Protein AF-A0A0M4CPX9-F1 (afdb_monomer)

pLDDT: mean 92.75, std 8.09, range [48.16, 98.06]

Foldseek 3Di:
DPADPLVVQLVVLVVVLVVQLVVLVVQLPVVDDPPRDPDPVNVVSVCSNVVSLVSNVVSLVSSLVPDPDPVLSVLSVQLLVQLCCQLCVVVVVVVVCVVPHPDDDDDPVVSSVSSVVSSVVSLVVCCVPPVGSSGD

Nearest PDB structures (foldseek):
  6uuj-assembly2_E  TM=2.580E-01  e=1.277E+00  Mycobacterium tuberculosis H37Rv
  3jbi-assembly1_V  TM=3.798E-01  e=7.891E+00  Gallus gallus

Secondary structure (DSSP, 8-state):
-PPPHHHHHHHHHHHHHHHHHHHHHHHHHHHS-TT----HHHHHHHHHHHHHHHHHHHHHHHHHHH---HHHHHHHHHHHHHHHHHHHHHHHHHHHHHHHS-PPPPPGGGHHHHHHHHHHHHHHHHHHHHS--S--

Sequence (136 aa):
MTMNPAQRRYLGRMMVVSVTYVAAIFLAGSLLPKGSPATPLSVAIALLPGLAVFGFIWAIGRYFSELTDEYLRLLEIRKALVATALALGVASSWGILEIYTDVPRLPVFWVFPIWCLGLGVGAAVNKLTFGDGGCA

Structure (mmCIF, N/CA/C/O backbone):
data_AF-A0A0M4CPX9-F1
#
_entry.id   AF-A0A0M4CPX9-F1
#
loop_
_atom_site.group_PDB
_atom_site.id
_atom_site.type_symbol
_atom_site.label_atom_id
_atom_site.label_alt_id
_atom_site.label_comp_id
_atom_site.label_asym_id
_atom_site.label_entity_id
_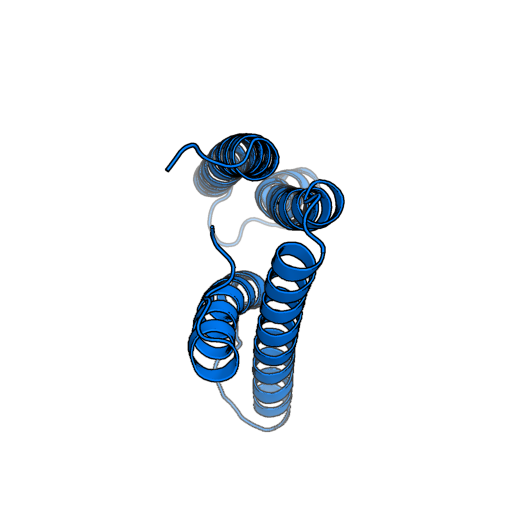atom_site.label_seq_id
_atom_site.pdbx_PDB_ins_code
_atom_site.Cartn_x
_atom_site.Cartn_y
_atom_site.Cartn_z
_atom_site.occupancy
_atom_site.B_iso_or_equiv
_atom_site.auth_seq_id
_atom_site.auth_comp_id
_atom_site.auth_asym_id
_atom_site.auth_atom_id
_atom_site.pdbx_PDB_model_num
ATOM 1 N N . MET A 1 1 ? -26.979 -0.945 10.225 1.00 50.53 1 MET A N 1
ATOM 2 C CA . MET A 1 1 ? -25.882 -0.266 10.944 1.00 50.53 1 MET A CA 1
ATOM 3 C C . MET A 1 1 ? -25.490 0.942 10.113 1.00 50.53 1 MET A C 1
ATOM 5 O O . MET A 1 1 ? -25.185 0.779 8.938 1.00 50.53 1 MET A O 1
ATOM 9 N N . THR A 1 2 ? -25.638 2.154 10.640 1.00 61.84 2 THR A N 1
ATOM 10 C CA . THR A 1 2 ? -25.245 3.376 9.924 1.00 61.84 2 THR A CA 1
ATOM 11 C C . THR A 1 2 ? -23.724 3.444 9.867 1.00 61.84 2 THR A C 1
ATOM 13 O O . THR A 1 2 ? -23.089 3.469 10.916 1.00 61.84 2 THR A O 1
ATOM 16 N N . MET A 1 3 ? -23.145 3.467 8.663 1.00 68.25 3 MET A N 1
ATOM 17 C CA . MET A 1 3 ? -21.691 3.535 8.484 1.00 68.25 3 MET A CA 1
ATOM 18 C C . MET A 1 3 ? -21.094 4.736 9.218 1.00 68.25 3 MET A C 1
ATOM 20 O O . MET A 1 3 ? -21.598 5.861 9.094 1.00 68.25 3 MET A O 1
ATOM 24 N N . ASN A 1 4 ? -19.979 4.509 9.913 1.00 80.62 4 ASN A N 1
ATOM 25 C CA . ASN A 1 4 ? -19.226 5.567 10.573 1.00 80.62 4 ASN A CA 1
ATOM 26 C C . ASN A 1 4 ? -18.861 6.668 9.543 1.00 80.62 4 ASN A C 1
ATOM 28 O O . ASN A 1 4 ? -18.348 6.356 8.460 1.00 80.62 4 ASN A O 1
ATOM 32 N N . PRO A 1 5 ? -19.093 7.965 9.832 1.00 88.50 5 PRO A N 1
ATOM 33 C CA . PRO A 1 5 ? -18.707 9.057 8.938 1.00 88.50 5 PRO A CA 1
ATOM 34 C C . PRO A 1 5 ? -17.236 9.021 8.488 1.00 88.50 5 PRO A C 1
ATOM 36 O O . PRO A 1 5 ? -16.945 9.399 7.351 1.00 88.50 5 PRO A O 1
ATOM 39 N N . ALA A 1 6 ? -16.319 8.553 9.344 1.00 90.56 6 ALA A N 1
ATOM 40 C CA . ALA A 1 6 ? -14.907 8.372 9.001 1.00 90.56 6 ALA A CA 1
ATOM 41 C C . ALA A 1 6 ? -14.712 7.275 7.943 1.00 90.56 6 ALA A C 1
ATOM 43 O O . ALA A 1 6 ? -14.017 7.483 6.949 1.00 90.56 6 ALA A O 1
ATOM 44 N N . GLN A 1 7 ? -15.400 6.144 8.098 1.00 90.19 7 GLN A N 1
ATOM 45 C CA . GLN A 1 7 ? -15.369 5.032 7.150 1.00 90.19 7 GLN A CA 1
ATOM 46 C C . GLN A 1 7 ? -15.961 5.431 5.793 1.00 90.19 7 GLN A C 1
ATOM 48 O O . GLN A 1 7 ? -15.407 5.089 4.752 1.00 90.19 7 GLN A O 1
ATOM 53 N N . ARG A 1 8 ? -17.040 6.227 5.777 1.00 91.25 8 ARG A N 1
ATOM 54 C CA . ARG A 1 8 ? -17.611 6.756 4.527 1.00 91.25 8 ARG A CA 1
ATOM 55 C C . ARG A 1 8 ? -16.614 7.644 3.774 1.00 91.25 8 ARG A C 1
ATOM 57 O O . ARG A 1 8 ? -16.467 7.504 2.562 1.00 91.25 8 ARG A O 1
ATOM 64 N N . ARG A 1 9 ? -15.902 8.530 4.482 1.00 94.00 9 ARG A N 1
ATOM 65 C CA . ARG A 1 9 ? -14.836 9.366 3.894 1.00 94.00 9 ARG A CA 1
ATOM 66 C C . ARG A 1 9 ? -13.667 8.526 3.385 1.00 94.00 9 ARG A C 1
ATOM 68 O O . ARG A 1 9 ? -13.169 8.783 2.291 1.00 94.00 9 ARG A O 1
ATOM 75 N N . TYR A 1 10 ? -13.259 7.520 4.153 1.00 94.62 10 TYR A N 1
ATOM 76 C CA . TYR A 1 10 ? -12.224 6.570 3.760 1.00 94.62 10 TYR A CA 1
ATOM 77 C C . TYR A 1 10 ? -12.589 5.827 2.473 1.00 94.62 10 TYR A C 1
ATOM 79 O O . TYR A 1 10 ? -11.812 5.853 1.525 1.00 94.62 10 TYR A O 1
ATOM 87 N N . LEU A 1 11 ? -13.793 5.255 2.391 1.00 94.00 11 LEU A N 1
ATOM 88 C CA . LEU A 1 11 ? -14.264 4.554 1.195 1.00 94.00 11 LEU A CA 1
ATOM 89 C C . LEU A 1 11 ? -14.365 5.483 -0.016 1.00 94.00 11 LEU A C 1
ATOM 91 O O . LEU A 1 11 ? -13.975 5.091 -1.110 1.00 94.00 11 LEU A O 1
ATOM 95 N N . GLY A 1 12 ? -14.808 6.730 0.178 1.00 95.75 12 GLY A N 1
ATOM 96 C CA . GLY A 1 12 ? -14.785 7.754 -0.870 1.00 95.75 12 GLY A CA 1
ATOM 97 C C . GLY A 1 12 ? -13.380 7.991 -1.429 1.00 95.75 12 GLY A C 1
ATOM 98 O O . GLY A 1 12 ? -13.176 7.925 -2.640 1.00 95.75 12 GLY A O 1
ATOM 99 N N . ARG A 1 13 ? -12.385 8.195 -0.555 1.00 96.62 13 ARG A N 1
ATOM 100 C CA . ARG A 1 13 ? -10.976 8.350 -0.965 1.00 96.62 13 ARG A CA 1
ATOM 101 C C . ARG A 1 13 ? -10.446 7.092 -1.641 1.00 96.62 13 ARG A C 1
ATOM 103 O O . ARG A 1 13 ? -9.811 7.191 -2.683 1.00 96.62 13 ARG A O 1
ATOM 110 N N . MET A 1 14 ? -10.741 5.923 -1.079 1.00 95.94 14 MET A N 1
ATOM 111 C CA . MET A 1 14 ? -10.316 4.632 -1.612 1.00 95.94 14 MET A CA 1
ATOM 112 C C . MET A 1 14 ? -10.862 4.404 -3.025 1.00 95.94 14 MET A C 1
ATOM 114 O O . MET A 1 14 ? -10.115 3.982 -3.902 1.00 95.94 14 MET A O 1
ATOM 118 N N . MET A 1 15 ? -12.130 4.747 -3.277 1.00 96.69 15 MET A N 1
ATOM 119 C CA . MET A 1 15 ? -12.732 4.683 -4.612 1.00 96.69 15 MET A CA 1
ATOM 120 C C . MET A 1 15 ? -12.034 5.627 -5.595 1.00 96.69 15 MET A C 1
ATOM 122 O O . MET A 1 15 ? -11.639 5.187 -6.672 1.00 96.69 15 MET A O 1
ATOM 126 N N . VAL A 1 16 ? -11.816 6.892 -5.219 1.00 97.31 16 VAL A N 1
ATOM 127 C CA . VAL A 1 16 ? -11.129 7.873 -6.081 1.00 97.31 16 VAL A CA 1
ATOM 128 C C . VAL A 1 16 ? -9.712 7.409 -6.428 1.00 97.31 16 VAL A C 1
ATOM 130 O O . VAL A 1 16 ? -9.326 7.423 -7.599 1.00 97.31 16 VAL A O 1
ATOM 133 N N . VAL A 1 17 ? -8.946 6.947 -5.436 1.00 96.94 17 VAL A N 1
ATOM 134 C CA . VAL A 1 17 ? -7.583 6.448 -5.661 1.00 96.94 17 VAL A CA 1
ATOM 135 C C . VAL A 1 17 ? -7.600 5.169 -6.499 1.00 96.94 17 VAL A C 1
ATOM 137 O O . VAL A 1 17 ? -6.784 5.045 -7.405 1.00 96.94 17 VAL A O 1
ATOM 140 N N . SER A 1 18 ? -8.560 4.263 -6.285 1.00 95.62 18 SER A N 1
ATOM 141 C CA . SER A 1 18 ? -8.700 3.034 -7.083 1.00 95.62 18 SER A CA 1
ATOM 142 C C . SER A 1 18 ? -8.969 3.324 -8.552 1.00 95.62 18 SER A C 1
ATOM 144 O O . SER A 1 18 ? -8.293 2.773 -9.417 1.00 95.62 18 SER A O 1
ATOM 146 N N . VAL A 1 19 ? -9.912 4.222 -8.842 1.00 97.00 19 VAL A N 1
ATOM 147 C CA . VAL A 1 19 ? -10.210 4.641 -10.218 1.00 97.00 19 VAL A CA 1
ATOM 148 C C . VAL A 1 19 ? -8.980 5.289 -10.853 1.00 97.00 19 VAL A C 1
ATOM 150 O O . VAL A 1 19 ? -8.626 4.950 -11.979 1.00 97.00 19 VAL A O 1
ATOM 153 N N . THR A 1 20 ? -8.282 6.155 -10.112 1.00 95.94 20 THR A N 1
ATOM 154 C CA . THR A 1 20 ? -7.051 6.811 -10.583 1.00 95.94 20 THR A CA 1
ATOM 155 C C . THR A 1 20 ? -5.944 5.796 -10.874 1.00 95.94 20 THR A C 1
ATOM 157 O O . THR A 1 20 ? -5.305 5.867 -11.919 1.00 95.94 20 THR A O 1
ATOM 160 N N . TYR A 1 21 ? -5.741 4.822 -9.985 1.00 95.50 21 TYR A N 1
ATOM 161 C CA . TYR A 1 21 ? -4.751 3.757 -10.138 1.00 95.50 21 TYR A CA 1
ATOM 162 C C . TYR A 1 21 ? -5.036 2.891 -11.367 1.00 95.50 21 TYR A C 1
ATOM 164 O O . TYR A 1 21 ? -4.149 2.667 -12.189 1.00 95.50 21 TYR A O 1
ATOM 172 N N . VAL A 1 22 ? -6.283 2.442 -11.523 1.00 96.31 22 VAL A N 1
ATOM 173 C CA . VAL A 1 22 ? -6.707 1.626 -12.666 1.00 96.31 22 VAL A CA 1
ATOM 174 C C . VAL A 1 22 ? -6.536 2.406 -13.969 1.00 96.31 22 VAL A C 1
ATOM 176 O O . VAL A 1 22 ? -5.931 1.891 -14.907 1.00 96.31 22 VAL A O 1
ATOM 179 N N . ALA A 1 23 ? -6.983 3.664 -14.015 1.00 96.25 23 ALA A N 1
ATOM 180 C CA . ALA A 1 23 ? -6.789 4.531 -15.174 1.00 96.25 23 ALA A CA 1
ATOM 181 C C . ALA A 1 23 ? -5.300 4.723 -15.506 1.00 96.25 23 ALA A C 1
ATOM 183 O O . ALA A 1 23 ? -4.918 4.622 -16.670 1.00 96.25 23 ALA A O 1
ATOM 184 N N . ALA A 1 24 ? -4.448 4.927 -14.497 1.00 95.25 24 ALA A N 1
ATOM 185 C CA . ALA A 1 24 ? -3.005 5.058 -14.677 1.00 95.25 24 ALA A CA 1
ATOM 186 C C . ALA A 1 24 ? -2.361 3.772 -15.218 1.00 95.25 24 ALA A C 1
ATOM 188 O O . ALA A 1 24 ? -1.502 3.851 -16.095 1.00 95.25 24 ALA A O 1
ATOM 189 N N . ILE A 1 25 ? -2.785 2.591 -14.751 1.00 94.44 25 ILE A N 1
ATOM 190 C CA . ILE A 1 25 ? -2.310 1.306 -15.290 1.00 94.44 25 ILE A CA 1
ATOM 191 C C . ILE A 1 25 ? -2.740 1.126 -16.742 1.00 94.44 25 ILE A C 1
ATOM 193 O O . ILE A 1 25 ? -1.908 0.754 -17.567 1.00 94.44 25 ILE A O 1
ATOM 197 N N . PHE A 1 26 ? -4.004 1.392 -17.076 1.00 95.25 26 PHE A N 1
ATOM 198 C CA . PHE A 1 26 ? -4.478 1.290 -18.460 1.00 95.25 26 PHE A CA 1
ATOM 199 C C . PHE A 1 26 ? -3.751 2.273 -19.382 1.00 95.25 26 PHE A C 1
ATOM 201 O O . PHE A 1 26 ? -3.361 1.908 -20.492 1.00 95.25 26 PHE A O 1
ATOM 208 N N . LEU A 1 27 ? -3.512 3.499 -18.915 1.00 93.62 27 LEU A N 1
ATOM 209 C CA . LEU A 1 27 ? -2.745 4.501 -19.647 1.00 93.62 27 LEU A CA 1
ATOM 210 C C . LEU A 1 27 ? -1.300 4.037 -19.873 1.00 93.62 27 LEU A C 1
ATOM 212 O O . LEU A 1 27 ? -0.828 4.022 -21.005 1.00 93.62 27 LEU A O 1
ATOM 216 N N . ALA A 1 28 ? -0.610 3.597 -18.820 1.00 93.38 28 ALA A N 1
ATOM 217 C CA . ALA A 1 28 ? 0.760 3.110 -18.934 1.00 93.38 28 ALA A CA 1
ATOM 218 C C . ALA A 1 28 ? 0.848 1.867 -19.833 1.00 93.38 28 ALA A C 1
ATOM 220 O O . ALA A 1 28 ? 1.709 1.805 -20.702 1.00 93.38 28 ALA A O 1
ATOM 221 N N . GLY A 1 29 ? -0.070 0.909 -19.683 1.00 93.19 29 GLY A N 1
ATOM 222 C CA . GLY A 1 29 ? -0.096 -0.321 -20.476 1.00 93.19 29 GLY A CA 1
ATOM 223 C C . GLY A 1 29 ? -0.469 -0.122 -21.948 1.00 93.19 29 GLY A C 1
ATOM 224 O O . GLY A 1 29 ? -0.068 -0.931 -22.779 1.00 93.19 29 GLY A O 1
ATOM 225 N N . SER A 1 30 ? -1.211 0.939 -22.283 1.00 93.44 30 SER A N 1
ATOM 226 C CA . SER A 1 30 ? -1.552 1.280 -23.674 1.00 93.44 30 SER A CA 1
ATOM 227 C C . SER A 1 30 ? -0.477 2.120 -24.364 1.00 93.44 30 SER A C 1
ATOM 229 O O . SER A 1 30 ? -0.257 1.951 -25.562 1.0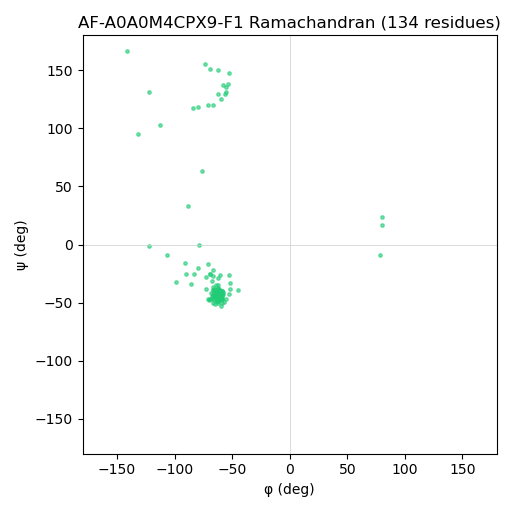0 93.44 30 SER A O 1
ATOM 231 N N . LEU A 1 31 ? 0.210 2.999 -23.626 1.00 93.00 31 LEU A N 1
ATOM 232 C CA . LEU A 1 31 ? 1.236 3.891 -24.175 1.00 93.00 31 LEU A CA 1
ATOM 233 C C . LEU A 1 31 ? 2.648 3.300 -24.164 1.00 93.00 31 LEU A C 1
ATOM 235 O O . LEU A 1 31 ? 3.484 3.726 -24.960 1.00 93.00 31 LEU A O 1
ATOM 239 N N . LEU A 1 32 ? 2.940 2.357 -23.264 1.00 92.94 32 LEU A N 1
ATOM 240 C CA . LEU A 1 32 ? 4.272 1.778 -23.102 1.00 92.94 32 LEU A CA 1
ATOM 241 C C . LEU A 1 32 ? 4.273 0.306 -23.525 1.00 92.94 32 LEU A C 1
ATOM 243 O O . LEU A 1 32 ? 3.868 -0.565 -22.749 1.00 92.94 32 LEU A O 1
ATOM 247 N N . PRO A 1 33 ? 4.791 -0.010 -24.726 1.00 89.88 33 PRO A N 1
ATOM 248 C CA . PRO A 1 33 ? 5.130 -1.377 -25.083 1.00 89.88 33 PRO A CA 1
ATOM 249 C C . PRO A 1 33 ? 6.041 -2.024 -24.033 1.00 89.88 33 PRO A C 1
ATOM 251 O O . PRO A 1 33 ? 6.892 -1.367 -23.417 1.00 89.88 33 PRO A O 1
ATOM 254 N N . LYS A 1 34 ? 5.901 -3.339 -23.847 1.00 85.44 34 LYS A N 1
ATOM 255 C CA . LYS A 1 34 ? 6.797 -4.109 -22.973 1.00 85.44 34 LYS A CA 1
ATOM 256 C C . LYS A 1 34 ? 8.250 -3.919 -23.425 1.00 85.44 34 LYS A C 1
ATOM 258 O O . LYS A 1 34 ? 8.554 -4.100 -24.598 1.00 85.44 34 LYS A O 1
ATOM 263 N N . GLY A 1 35 ? 9.134 -3.567 -22.491 1.00 84.12 35 GLY A N 1
ATOM 264 C CA . GLY A 1 35 ? 10.549 -3.316 -22.789 1.00 84.12 35 GLY A CA 1
ATOM 265 C C . GLY A 1 35 ? 10.848 -1.932 -23.376 1.00 84.12 35 GLY A C 1
ATOM 266 O O . GLY A 1 35 ? 11.924 -1.740 -23.934 1.00 84.12 35 GLY A O 1
ATOM 267 N N . SER A 1 36 ? 9.923 -0.969 -23.261 1.00 87.38 36 SER A N 1
ATOM 268 C CA . SER A 1 36 ? 10.172 0.419 -23.674 1.00 87.38 36 SER A CA 1
ATOM 269 C C . SER A 1 36 ? 11.440 0.989 -23.023 1.00 87.38 36 SER A C 1
ATOM 271 O O . SER A 1 36 ? 11.644 0.786 -21.821 1.00 87.38 36 SER A O 1
ATOM 273 N N . PRO A 1 37 ? 12.275 1.736 -23.769 1.00 90.12 37 PRO A N 1
ATOM 274 C CA . PRO A 1 37 ? 13.475 2.342 -23.208 1.00 90.12 37 PRO A CA 1
ATOM 275 C C . PRO A 1 37 ? 13.119 3.342 -22.101 1.00 90.12 37 PRO A C 1
ATOM 277 O O . PRO A 1 37 ? 12.068 3.989 -22.143 1.00 90.12 37 PRO A O 1
ATOM 280 N N . ALA A 1 38 ? 14.010 3.498 -21.120 1.00 92.81 38 ALA A N 1
ATOM 281 C CA . ALA A 1 38 ? 13.844 4.400 -19.978 1.00 92.81 38 ALA A CA 1
ATOM 282 C C . ALA A 1 38 ? 14.094 5.874 -20.359 1.00 92.81 38 ALA A C 1
ATOM 284 O O . ALA A 1 38 ? 15.028 6.519 -19.891 1.00 92.81 38 ALA A O 1
ATOM 285 N N . THR A 1 39 ? 13.260 6.408 -21.247 1.00 94.38 39 THR A N 1
ATOM 286 C CA . THR A 1 39 ? 13.203 7.842 -21.551 1.00 94.38 39 THR A CA 1
ATOM 287 C C . THR A 1 39 ? 12.526 8.609 -20.409 1.00 94.38 39 THR A C 1
ATOM 289 O O . THR A 1 39 ? 11.686 8.038 -19.710 1.00 94.38 39 THR A O 1
ATOM 292 N N . PRO A 1 40 ? 12.798 9.915 -20.231 1.00 95.12 40 PRO A N 1
ATOM 293 C CA . PRO A 1 40 ? 12.122 10.715 -19.208 1.00 95.12 40 PRO A CA 1
ATOM 294 C C . PRO A 1 40 ? 10.588 10.620 -19.270 1.00 95.12 40 PRO A C 1
ATOM 296 O O . PRO A 1 40 ? 9.931 10.531 -18.236 1.00 95.12 40 PRO A O 1
ATOM 299 N N . LEU A 1 41 ? 10.019 10.567 -20.481 1.00 93.88 41 LEU A N 1
ATOM 300 C CA . LEU A 1 41 ? 8.576 10.438 -20.686 1.00 93.88 41 LEU A CA 1
ATOM 301 C C . LEU A 1 41 ? 8.044 9.063 -20.261 1.00 93.88 41 LEU A C 1
ATOM 303 O O . LEU A 1 41 ? 7.042 8.990 -19.553 1.00 93.88 41 LEU A O 1
ATOM 307 N N . SER A 1 42 ? 8.705 7.973 -20.660 1.00 93.81 42 SER A N 1
ATOM 308 C CA . SER A 1 42 ? 8.263 6.623 -20.289 1.00 93.81 42 SER A CA 1
ATOM 309 C C . SER A 1 42 ? 8.388 6.369 -18.790 1.00 93.81 42 SER A C 1
ATOM 311 O O . SER A 1 42 ? 7.494 5.760 -18.207 1.00 93.81 42 SER A O 1
ATOM 313 N N . VAL A 1 43 ? 9.431 6.903 -18.148 1.00 94.31 43 VAL A N 1
ATOM 314 C CA . VAL A 1 43 ? 9.571 6.883 -16.686 1.00 94.31 43 VAL A CA 1
ATOM 315 C C . VAL A 1 43 ? 8.437 7.667 -16.025 1.00 94.31 43 VAL A C 1
ATOM 317 O O . VAL A 1 43 ? 7.791 7.141 -15.122 1.00 94.31 43 VAL A O 1
ATOM 320 N N . ALA A 1 44 ? 8.138 8.883 -16.492 1.00 94.81 44 ALA A N 1
ATOM 321 C CA . ALA A 1 44 ? 7.049 9.688 -15.938 1.00 94.81 44 ALA A CA 1
ATOM 322 C C . ALA A 1 44 ? 5.690 8.970 -16.029 1.00 94.81 44 ALA A C 1
ATOM 324 O O . ALA A 1 44 ? 4.958 8.916 -15.042 1.00 94.81 44 ALA A O 1
ATOM 325 N N . ILE A 1 45 ? 5.379 8.360 -17.179 1.00 94.38 45 ILE A N 1
ATOM 326 C CA . ILE A 1 45 ? 4.143 7.588 -17.378 1.00 94.38 45 ILE A CA 1
ATOM 327 C C . ILE A 1 45 ? 4.123 6.342 -16.477 1.00 94.38 45 ILE A C 1
ATOM 329 O O . ILE A 1 45 ? 3.115 6.074 -15.823 1.00 94.38 45 ILE A O 1
ATOM 333 N N . ALA A 1 46 ? 5.233 5.602 -16.394 1.00 93.12 46 ALA A N 1
ATOM 334 C CA . ALA A 1 46 ? 5.340 4.391 -15.577 1.00 93.12 46 ALA A CA 1
ATOM 335 C C . ALA A 1 46 ? 5.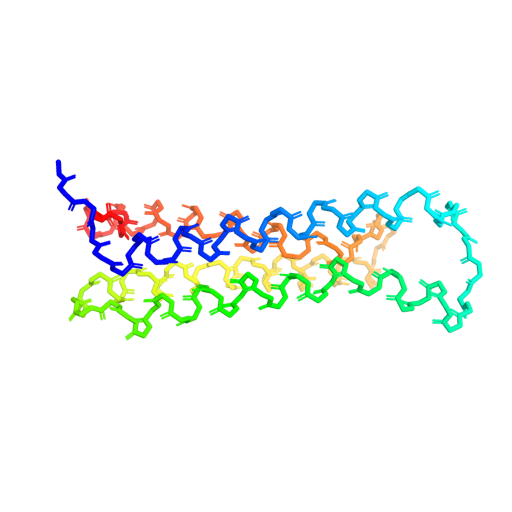265 4.662 -14.063 1.00 93.12 46 ALA A C 1
ATOM 337 O O . ALA A 1 46 ? 4.920 3.762 -13.298 1.00 93.12 46 ALA A O 1
ATOM 338 N N . LEU A 1 47 ? 5.559 5.889 -13.619 1.00 94.56 47 LEU A N 1
ATOM 339 C CA . LEU A 1 47 ? 5.435 6.296 -12.219 1.00 94.56 47 LEU A CA 1
ATOM 340 C C . LEU A 1 47 ? 3.997 6.634 -11.806 1.00 94.56 47 LEU A C 1
ATOM 342 O O . LEU A 1 47 ? 3.702 6.578 -10.614 1.00 94.56 47 LEU A O 1
ATOM 346 N N . LEU A 1 48 ? 3.089 6.943 -12.741 1.00 94.12 48 LEU A N 1
ATOM 347 C CA . LEU A 1 48 ? 1.706 7.324 -12.413 1.00 94.12 48 LEU A CA 1
ATOM 348 C C . LEU A 1 48 ? 0.964 6.278 -11.554 1.00 94.12 48 LEU A C 1
ATOM 350 O O . LEU A 1 48 ? 0.386 6.665 -10.535 1.00 94.12 48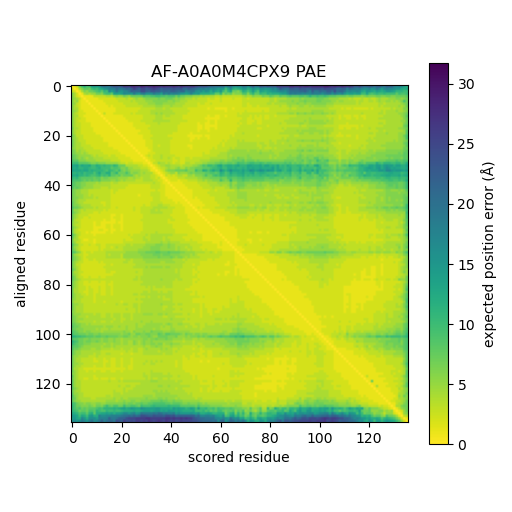 LEU A O 1
ATOM 354 N N . PRO A 1 49 ? 1.003 4.965 -11.870 1.00 92.69 49 PRO A N 1
ATOM 355 C CA . PRO A 1 49 ? 0.409 3.947 -11.005 1.00 92.69 49 PRO A CA 1
ATOM 356 C C . PRO A 1 49 ? 1.086 3.897 -9.633 1.00 92.69 49 PRO A C 1
ATOM 358 O O . PRO A 1 49 ? 0.415 3.747 -8.615 1.00 92.69 49 PRO A O 1
ATOM 361 N N . GLY A 1 50 ? 2.413 4.069 -9.599 1.00 91.75 50 GLY A N 1
ATOM 362 C CA . GLY A 1 50 ? 3.192 4.120 -8.363 1.00 91.75 50 GLY A CA 1
ATOM 363 C C . GLY A 1 50 ? 2.768 5.276 -7.456 1.00 91.75 50 GLY A C 1
ATOM 364 O O . GLY A 1 50 ? 2.599 5.081 -6.256 1.00 91.75 50 GLY A O 1
ATOM 365 N N . LEU A 1 51 ? 2.496 6.458 -8.017 1.00 94.31 51 LEU A N 1
ATOM 366 C CA . LEU A 1 51 ? 1.980 7.608 -7.267 1.00 94.31 51 LEU A CA 1
ATOM 367 C C . LEU A 1 51 ? 0.609 7.331 -6.641 1.00 94.31 51 LEU A C 1
ATOM 369 O O . LEU A 1 51 ? 0.358 7.720 -5.500 1.00 94.31 51 LEU A O 1
ATOM 373 N N . ALA A 1 52 ? -0.265 6.603 -7.336 1.00 94.44 52 ALA A N 1
ATOM 374 C CA . ALA A 1 52 ? -1.554 6.216 -6.774 1.00 94.44 52 ALA A CA 1
ATOM 375 C C . ALA A 1 52 ? -1.417 5.230 -5.592 1.00 94.44 52 ALA A C 1
ATOM 377 O O . ALA A 1 52 ? -2.231 5.287 -4.669 1.00 94.44 52 ALA A O 1
ATOM 378 N N . VAL A 1 53 ? -0.349 4.420 -5.530 1.00 94.56 53 VAL A N 1
ATOM 379 C CA . VAL A 1 53 ? -0.039 3.596 -4.342 1.00 94.56 53 VAL A CA 1
ATOM 380 C C . VAL A 1 53 ? 0.189 4.459 -3.098 1.00 94.56 53 VAL A C 1
ATOM 382 O O . VAL A 1 53 ? -0.354 4.158 -2.033 1.00 94.56 53 VAL A O 1
ATOM 385 N N . PHE A 1 54 ? 0.897 5.586 -3.221 1.00 95.62 54 PHE A N 1
ATOM 386 C CA . PHE A 1 54 ? 1.028 6.539 -2.110 1.00 95.62 54 PHE A CA 1
ATOM 387 C C . PHE A 1 54 ? -0.325 7.128 -1.697 1.00 95.62 54 PHE A C 1
ATOM 389 O O . PHE A 1 54 ? -0.573 7.318 -0.506 1.00 95.62 54 PHE A O 1
ATOM 396 N N . GLY A 1 55 ? -1.227 7.351 -2.657 1.00 96.38 55 GLY A N 1
ATOM 397 C CA . GLY A 1 55 ? -2.608 7.754 -2.389 1.00 96.38 55 GLY A CA 1
ATOM 398 C C . GLY A 1 55 ? -3.370 6.743 -1.525 1.00 96.38 55 GLY A C 1
ATOM 399 O O . GLY A 1 55 ? -4.087 7.144 -0.607 1.00 96.38 55 GLY A O 1
ATOM 400 N N . PHE A 1 56 ? -3.180 5.440 -1.759 1.00 96.19 56 PHE A N 1
ATOM 401 C CA . PHE A 1 56 ? -3.802 4.389 -0.947 1.00 96.19 56 PHE A CA 1
ATOM 402 C C . PHE A 1 56 ? -3.280 4.405 0.488 1.00 96.19 56 PHE A C 1
ATOM 404 O O . PHE A 1 56 ? -4.071 4.415 1.433 1.00 96.19 56 PHE A O 1
ATOM 411 N N . ILE A 1 57 ? -1.958 4.466 0.654 1.00 95.62 57 ILE A N 1
ATOM 412 C CA . ILE A 1 57 ? -1.313 4.513 1.973 1.00 95.62 57 ILE A CA 1
ATOM 413 C C . ILE A 1 57 ? -1.751 5.771 2.734 1.00 95.62 57 ILE A C 1
ATOM 415 O O . ILE A 1 57 ? -2.117 5.691 3.908 1.00 95.62 57 ILE A O 1
ATOM 419 N N . TRP A 1 58 ? -1.795 6.924 2.060 1.00 97.31 58 TRP A N 1
ATOM 420 C CA . TRP A 1 58 ? -2.298 8.170 2.636 1.00 97.31 58 TRP A CA 1
ATOM 421 C C . TRP A 1 58 ? -3.764 8.057 3.068 1.00 97.31 58 TRP A C 1
ATOM 423 O O . TRP A 1 58 ? -4.106 8.486 4.169 1.00 97.31 58 TRP A O 1
ATOM 433 N N . ALA A 1 59 ? -4.633 7.456 2.248 1.00 96.81 59 ALA A N 1
ATOM 434 C CA . ALA A 1 59 ? -6.046 7.290 2.582 1.00 96.81 59 ALA A CA 1
ATOM 435 C C . ALA A 1 59 ? -6.240 6.419 3.835 1.00 96.81 59 ALA A C 1
ATOM 437 O O . ALA A 1 59 ? -7.073 6.755 4.682 1.00 96.81 59 ALA A O 1
ATOM 438 N N . ILE A 1 60 ? -5.443 5.354 3.978 1.00 95.38 60 ILE A N 1
ATOM 439 C CA . ILE A 1 60 ? -5.424 4.479 5.160 1.00 95.38 60 ILE A CA 1
ATOM 440 C C . ILE A 1 60 ? -4.905 5.237 6.390 1.00 95.38 60 ILE A C 1
ATOM 442 O O . ILE A 1 60 ? -5.574 5.274 7.421 1.00 95.38 60 ILE A O 1
ATOM 446 N N . GLY A 1 61 ? -3.762 5.922 6.287 1.00 95.19 61 GLY A N 1
ATOM 447 C CA . GLY A 1 61 ? -3.221 6.711 7.400 1.00 95.19 61 GLY A CA 1
ATOM 448 C C . GLY A 1 61 ? -4.176 7.822 7.846 1.00 95.19 61 GLY A C 1
ATOM 449 O O . GLY A 1 61 ? -4.384 8.050 9.041 1.00 95.19 61 GLY A O 1
ATOM 450 N N . ARG A 1 62 ? -4.844 8.476 6.888 1.00 96.12 62 ARG A N 1
ATOM 451 C CA . ARG A 1 62 ? -5.857 9.488 7.181 1.00 96.12 62 ARG A CA 1
ATOM 452 C C . ARG A 1 62 ? -7.073 8.885 7.878 1.00 96.12 62 ARG A C 1
ATOM 454 O O . ARG A 1 62 ? -7.598 9.514 8.796 1.00 96.12 62 ARG A O 1
ATOM 461 N N . TYR A 1 63 ? -7.492 7.679 7.498 1.00 94.88 63 TYR A N 1
ATOM 462 C CA . TYR A 1 63 ? -8.575 6.965 8.173 1.00 94.88 63 TYR A CA 1
ATOM 463 C C . TYR A 1 63 ? -8.270 6.730 9.658 1.00 94.88 63 TYR A C 1
ATOM 465 O O . TYR A 1 63 ? -9.114 7.050 10.493 1.00 94.88 63 TYR A O 1
ATOM 473 N N . PHE A 1 64 ? -7.046 6.321 10.010 1.00 93.62 64 PHE A N 1
ATOM 474 C CA . PHE A 1 64 ? -6.650 6.141 11.416 1.00 93.62 64 PHE A CA 1
ATOM 475 C C . PHE A 1 64 ? -6.812 7.426 12.237 1.00 93.62 64 PHE A C 1
ATOM 477 O O . PHE A 1 64 ? -7.333 7.392 13.351 1.00 93.62 64 PHE A O 1
ATOM 484 N N . SER A 1 65 ? -6.419 8.570 11.669 1.00 93.19 65 SER A N 1
ATOM 485 C CA . SER A 1 65 ? -6.553 9.874 12.334 1.00 93.19 65 SER A CA 1
ATOM 486 C C . SER A 1 65 ? -8.003 10.352 12.475 1.00 93.19 65 SER A C 1
ATOM 488 O O . SER A 1 65 ? -8.308 11.145 13.360 1.00 93.19 65 SER A O 1
ATOM 490 N N . GLU A 1 66 ? -8.899 9.888 11.602 1.00 93.81 66 GLU A N 1
ATOM 491 C CA . GLU A 1 66 ? -10.303 10.311 11.568 1.00 93.81 66 GLU A CA 1
ATOM 492 C C . GLU A 1 66 ? -11.224 9.434 12.418 1.00 93.81 66 GLU A C 1
ATOM 494 O O . GLU A 1 66 ? -12.349 9.847 12.705 1.00 93.81 66 GLU A O 1
ATOM 499 N N . LEU A 1 67 ? -10.764 8.248 12.819 1.00 93.19 67 LEU A N 1
ATOM 500 C CA . LEU A 1 67 ? -11.461 7.403 13.781 1.00 93.19 67 LEU A CA 1
ATOM 501 C C . LEU A 1 67 ? -11.475 8.083 15.146 1.00 93.19 67 LEU A C 1
ATOM 503 O O . LEU A 1 67 ? -10.422 8.369 15.707 1.00 93.19 67 LEU A O 1
ATOM 507 N N . THR A 1 68 ? -12.667 8.345 15.674 1.00 91.75 68 THR A N 1
ATOM 508 C CA . THR A 1 68 ? -12.862 8.937 17.006 1.00 91.75 68 THR A CA 1
ATOM 509 C C . THR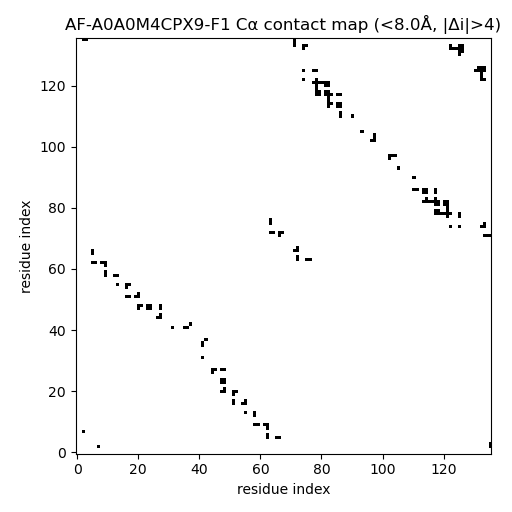 A 1 68 ? -12.803 7.899 18.120 1.00 91.75 68 THR A C 1
ATOM 511 O O . THR A 1 68 ? -12.485 8.237 19.251 1.00 91.75 68 THR A O 1
ATOM 514 N N . ASP A 1 69 ? -13.115 6.646 17.796 1.00 92.25 69 ASP A N 1
ATOM 515 C CA . ASP A 1 69 ? -13.058 5.518 18.716 1.00 92.25 69 ASP A CA 1
ATOM 516 C C . ASP A 1 69 ? -11.622 4.969 18.777 1.00 92.25 69 ASP A C 1
ATOM 518 O O . ASP A 1 69 ? -11.072 4.516 17.765 1.00 92.25 69 ASP A O 1
ATOM 522 N N . GLU A 1 70 ? -11.005 5.039 19.958 1.00 93.75 70 GLU A N 1
ATOM 523 C CA . GLU A 1 70 ? -9.626 4.593 20.178 1.00 93.75 70 GLU A CA 1
ATOM 524 C C . GLU A 1 70 ? -9.463 3.077 20.056 1.00 93.75 70 GLU A C 1
ATOM 526 O O . GLU A 1 70 ? -8.419 2.617 19.590 1.00 93.75 70 GLU A O 1
ATOM 531 N N . TYR A 1 71 ? -10.491 2.300 20.406 1.00 92.88 71 TYR A N 1
ATOM 532 C CA . TYR A 1 71 ? -10.470 0.849 20.264 1.00 92.88 71 TYR A CA 1
ATOM 533 C C . TYR A 1 71 ? -10.486 0.453 18.785 1.00 92.88 71 TYR A C 1
ATOM 535 O O . TYR A 1 71 ? -9.633 -0.319 18.341 1.00 92.88 71 TYR A O 1
ATOM 543 N N . LEU A 1 72 ? -11.368 1.051 17.977 1.00 92.12 72 LEU A N 1
ATOM 544 C CA . LEU A 1 72 ? -11.369 0.813 16.527 1.00 92.12 72 LEU A CA 1
ATOM 545 C C . LEU A 1 72 ? -10.063 1.278 15.870 1.00 92.12 72 LEU A C 1
ATOM 547 O O . LEU A 1 72 ? -9.514 0.575 15.019 1.00 92.12 72 LEU A O 1
ATOM 551 N N . ARG A 1 73 ? -9.527 2.433 16.289 1.00 94.50 73 ARG A N 1
ATOM 552 C CA . ARG A 1 73 ? -8.224 2.922 15.815 1.00 94.50 73 ARG A CA 1
ATOM 553 C C . ARG A 1 73 ? -7.104 1.934 16.148 1.00 94.50 73 ARG A C 1
ATOM 555 O O . ARG A 1 73 ? -6.275 1.654 15.282 1.00 94.50 73 ARG A O 1
ATOM 562 N N . LEU A 1 74 ? -7.084 1.389 17.364 1.00 95.00 74 LEU A N 1
ATOM 563 C CA . LEU A 1 74 ? -6.118 0.371 17.781 1.00 95.00 74 LEU A CA 1
ATOM 564 C C . LEU A 1 74 ? -6.205 -0.877 16.894 1.00 95.00 74 LEU A C 1
ATOM 566 O O . LEU A 1 74 ? -5.172 -1.362 16.427 1.00 95.00 74 LEU A O 1
ATOM 570 N N . LEU A 1 75 ? -7.416 -1.382 16.635 1.00 94.88 75 LEU A N 1
ATOM 571 C CA . LEU A 1 75 ? -7.610 -2.551 15.777 1.00 94.88 75 LEU A CA 1
ATOM 572 C C . LEU A 1 75 ? -7.077 -2.297 14.362 1.00 94.88 75 LEU A C 1
ATOM 574 O O . LEU A 1 75 ? -6.344 -3.131 13.834 1.00 94.88 75 LEU A O 1
ATOM 578 N N . GLU A 1 76 ? -7.385 -1.148 13.766 1.00 95.06 76 GLU A N 1
ATOM 579 C CA . GLU A 1 76 ? -6.914 -0.769 12.428 1.00 95.06 76 GLU A CA 1
ATOM 580 C C . GLU A 1 76 ? -5.386 -0.623 12.343 1.00 95.06 76 GLU A C 1
ATOM 582 O O . GLU A 1 76 ? -4.754 -1.170 11.434 1.00 95.06 76 GLU A O 1
ATOM 587 N N . ILE A 1 77 ? -4.760 0.015 13.337 1.00 96.12 77 ILE A N 1
ATOM 588 C CA . ILE A 1 77 ? -3.293 0.097 13.427 1.00 96.12 77 ILE A CA 1
ATOM 589 C C . ILE A 1 77 ? -2.686 -1.305 13.546 1.00 96.12 77 ILE A C 1
ATOM 591 O O . ILE A 1 77 ? -1.707 -1.621 12.868 1.00 96.12 77 ILE A O 1
ATOM 595 N N . ARG A 1 78 ? -3.283 -2.184 14.358 1.00 95.94 78 ARG A N 1
ATOM 596 C CA . ARG A 1 78 ? -2.814 -3.566 14.514 1.00 95.94 78 ARG A CA 1
ATOM 597 C C . ARG A 1 78 ? -2.893 -4.352 13.204 1.00 95.94 78 ARG A C 1
ATOM 599 O O . ARG A 1 78 ? -1.955 -5.091 12.908 1.00 95.94 78 ARG A O 1
ATOM 606 N N . LYS A 1 79 ? -3.933 -4.154 12.381 1.00 95.12 79 LYS A N 1
ATOM 607 C CA . LYS A 1 79 ? -3.995 -4.750 11.031 1.00 95.12 79 LYS A CA 1
ATOM 608 C C . LYS A 1 79 ? -2.814 -4.308 10.178 1.00 95.12 79 LYS A C 1
ATOM 610 O O . LYS A 1 79 ? -2.169 -5.147 9.556 1.00 95.12 79 LYS A O 1
ATOM 615 N N . ALA A 1 80 ? -2.512 -3.009 10.173 1.00 96.62 80 ALA A N 1
ATOM 616 C CA . ALA A 1 80 ? -1.393 -2.455 9.416 1.00 96.62 80 ALA A CA 1
ATOM 617 C C . ALA A 1 80 ? -0.034 -2.972 9.914 1.00 96.62 80 ALA A C 1
ATOM 619 O O . ALA A 1 80 ? 0.858 -3.220 9.103 1.00 96.62 80 ALA A O 1
ATOM 620 N N . LEU A 1 81 ? 0.126 -3.198 11.221 1.00 97.56 81 LEU A N 1
ATOM 621 C CA . LEU A 1 81 ? 1.331 -3.820 11.777 1.00 97.56 81 LEU A CA 1
ATOM 622 C C . LEU A 1 81 ? 1.484 -5.276 11.320 1.00 97.56 81 LEU A C 1
ATOM 624 O O . LEU A 1 81 ? 2.564 -5.650 10.866 1.00 97.56 81 LEU A O 1
ATOM 628 N N . VAL A 1 82 ? 0.411 -6.075 11.362 1.00 97.50 82 VAL A N 1
ATOM 629 C CA . VAL A 1 82 ? 0.421 -7.457 10.842 1.00 97.50 82 VAL A CA 1
ATOM 630 C C . VAL A 1 82 ? 0.735 -7.471 9.344 1.00 97.50 82 VAL A C 1
ATOM 632 O O . VAL A 1 82 ? 1.579 -8.246 8.898 1.00 97.50 82 VAL A O 1
ATOM 635 N N . ALA A 1 83 ? 0.123 -6.568 8.578 1.00 97.75 83 ALA A N 1
ATOM 636 C CA . ALA A 1 83 ? 0.390 -6.407 7.155 1.00 97.75 83 ALA A CA 1
ATOM 637 C C . ALA A 1 83 ? 1.853 -6.078 6.857 1.00 97.75 83 ALA A C 1
ATOM 639 O O . ALA A 1 83 ? 2.461 -6.652 5.954 1.00 97.75 83 ALA A O 1
ATOM 640 N N . THR A 1 84 ? 2.430 -5.180 7.652 1.00 98.00 84 THR A N 1
ATOM 641 C CA . THR A 1 84 ? 3.827 -4.761 7.529 1.00 98.00 84 THR A CA 1
ATOM 642 C C . THR A 1 84 ? 4.775 -5.900 7.879 1.00 98.00 84 THR A C 1
ATOM 644 O O . THR A 1 84 ? 5.713 -6.147 7.128 1.00 98.00 84 THR A O 1
ATOM 647 N N . ALA A 1 85 ? 4.507 -6.643 8.956 1.00 98.06 85 ALA A N 1
ATOM 648 C CA . ALA A 1 85 ? 5.291 -7.820 9.319 1.00 98.06 85 ALA A CA 1
ATOM 649 C C . ALA A 1 85 ? 5.271 -8.881 8.207 1.00 98.06 85 ALA A C 1
ATOM 651 O O . ALA A 1 85 ? 6.319 -9.423 7.861 1.00 98.06 85 ALA A O 1
ATOM 652 N N . LEU A 1 86 ? 4.104 -9.127 7.602 1.00 97.88 86 LEU A N 1
ATOM 653 C CA . LEU A 1 86 ? 3.961 -10.068 6.491 1.00 97.88 86 LEU A CA 1
ATOM 654 C C . LEU A 1 86 ? 4.742 -9.592 5.259 1.00 97.88 86 LEU A C 1
ATOM 656 O O . LEU A 1 86 ? 5.552 -10.346 4.725 1.00 97.88 86 LEU A O 1
ATOM 660 N N . ALA A 1 87 ? 4.552 -8.343 4.831 1.00 97.62 87 ALA A N 1
ATOM 661 C CA . ALA A 1 87 ? 5.228 -7.803 3.653 1.00 97.62 87 ALA A CA 1
ATOM 662 C C . ALA A 1 87 ? 6.754 -7.759 3.820 1.00 97.62 87 ALA A C 1
ATOM 664 O O . ALA A 1 87 ? 7.474 -8.203 2.928 1.00 97.62 87 ALA A O 1
ATOM 665 N N . LEU A 1 88 ? 7.249 -7.275 4.966 1.00 98.06 88 LEU A N 1
ATOM 666 C CA . LEU A 1 88 ? 8.683 -7.227 5.257 1.00 98.06 88 LEU A CA 1
ATOM 667 C C . LEU A 1 88 ? 9.277 -8.626 5.397 1.00 98.06 88 LEU A C 1
ATOM 669 O O . LEU A 1 88 ? 10.353 -8.871 4.857 1.00 98.06 88 LEU A O 1
ATOM 673 N N . GLY A 1 89 ? 8.585 -9.541 6.079 1.00 98.06 89 GLY A N 1
ATOM 674 C CA . GLY A 1 89 ? 9.020 -10.927 6.227 1.00 98.06 89 GLY A CA 1
ATOM 675 C C . GLY A 1 89 ? 9.150 -11.617 4.873 1.00 98.06 89 GLY A C 1
ATOM 676 O O . GLY A 1 89 ? 10.221 -12.113 4.541 1.00 98.06 89 GLY A O 1
ATOM 677 N N . VAL A 1 90 ? 8.100 -11.567 4.046 1.00 97.50 90 VAL A N 1
ATOM 678 C CA . VAL A 1 90 ? 8.108 -12.187 2.712 1.00 97.50 90 VAL A CA 1
ATOM 679 C C . VAL A 1 90 ? 9.163 -11.553 1.806 1.00 97.50 90 VAL A C 1
ATOM 681 O O . VAL A 1 90 ? 9.953 -12.281 1.211 1.00 97.50 90 VAL A O 1
ATOM 684 N N . ALA A 1 91 ? 9.222 -10.220 1.722 1.00 97.19 91 ALA A N 1
ATOM 685 C CA . ALA A 1 91 ? 10.190 -9.535 0.865 1.00 97.19 91 ALA A CA 1
ATOM 686 C C . ALA A 1 91 ? 11.639 -9.809 1.294 1.00 97.19 91 ALA A C 1
ATOM 688 O O . ALA A 1 91 ? 12.492 -10.049 0.443 1.00 97.19 91 ALA A O 1
ATOM 689 N N . SER A 1 92 ? 11.917 -9.825 2.602 1.00 97.00 92 SER A N 1
ATOM 690 C CA . SER A 1 92 ? 13.266 -10.089 3.118 1.00 97.00 92 SER A CA 1
ATOM 691 C C . SER A 1 92 ? 13.666 -11.547 2.918 1.00 97.00 92 SER A C 1
ATOM 693 O O . SER A 1 92 ? 14.759 -11.816 2.429 1.00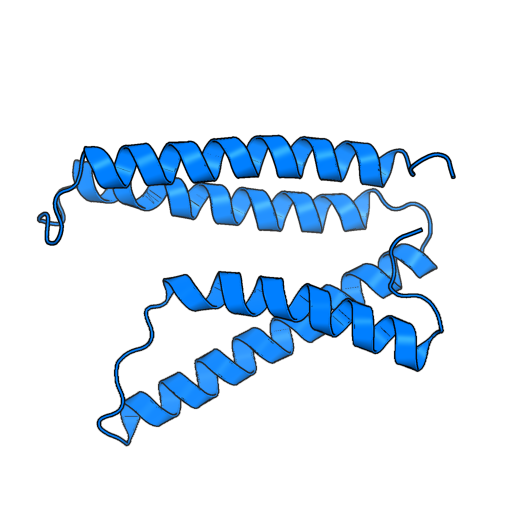 97.00 92 SER A O 1
ATOM 695 N N . SER A 1 93 ? 12.787 -12.498 3.248 1.00 97.56 93 SER A N 1
ATOM 696 C CA . SER A 1 93 ? 13.064 -13.924 3.059 1.00 97.56 93 SER A CA 1
ATOM 697 C C . SER A 1 93 ? 13.253 -14.276 1.584 1.00 97.56 93 SER A C 1
ATOM 699 O O . SER A 1 93 ? 14.194 -14.995 1.258 1.00 97.56 93 SER A O 1
ATOM 701 N N . TRP A 1 94 ? 12.415 -13.741 0.689 1.00 97.62 94 TRP A N 1
ATOM 702 C CA . TRP A 1 94 ? 12.565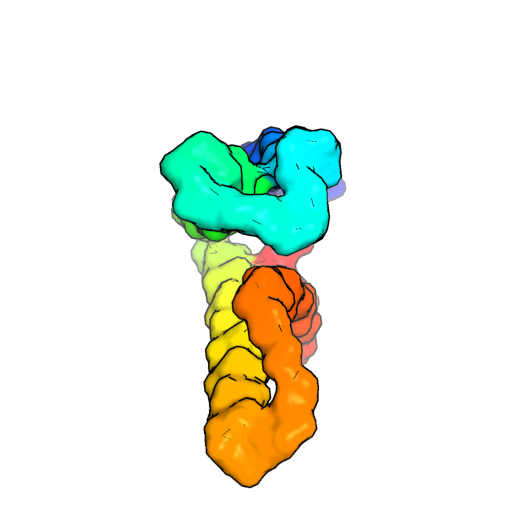 -13.964 -0.751 1.00 97.62 94 TRP A CA 1
ATOM 703 C C . TRP A 1 94 ? 13.814 -13.274 -1.309 1.00 97.62 94 TRP A C 1
ATOM 705 O O . TRP A 1 94 ? 14.557 -13.885 -2.066 1.00 97.62 94 TRP A O 1
ATOM 715 N N . GLY A 1 95 ? 14.108 -12.044 -0.878 1.00 96.25 95 GLY A N 1
ATOM 716 C CA . GLY A 1 95 ? 15.328 -11.338 -1.276 1.00 96.25 95 GLY A CA 1
ATOM 717 C C . GLY A 1 95 ? 16.605 -12.067 -0.845 1.00 96.25 95 GLY A C 1
ATOM 718 O O . GLY A 1 95 ? 17.553 -12.152 -1.617 1.00 96.25 95 GLY A O 1
ATOM 719 N N . ILE A 1 96 ? 16.624 -12.661 0.352 1.00 97.25 96 ILE A N 1
ATOM 720 C CA . ILE A 1 96 ? 17.728 -13.528 0.794 1.00 97.25 96 ILE A CA 1
ATOM 721 C C . ILE A 1 96 ? 17.816 -14.777 -0.092 1.00 97.25 96 ILE A C 1
ATOM 723 O O . ILE A 1 96 ? 18.910 -15.168 -0.493 1.00 97.25 96 ILE A O 1
ATOM 727 N N . LEU A 1 97 ? 16.680 -15.390 -0.432 1.00 97.25 97 LEU A N 1
ATOM 728 C CA . LEU A 1 97 ? 16.641 -16.558 -1.310 1.00 97.25 97 LEU A CA 1
ATOM 729 C C . LEU A 1 97 ? 17.222 -16.240 -2.700 1.00 97.25 97 LEU A C 1
ATOM 731 O O . LEU A 1 97 ? 18.027 -17.020 -3.201 1.00 97.25 97 LEU A O 1
ATOM 735 N N . GLU A 1 98 ? 16.904 -15.077 -3.274 1.00 96.69 98 GLU A N 1
ATOM 736 C CA . GLU A 1 98 ? 17.476 -14.596 -4.544 1.00 96.69 98 GLU A CA 1
ATOM 737 C C . GLU A 1 98 ? 18.996 -14.371 -4.489 1.00 96.69 98 GLU A C 1
ATOM 739 O O . GLU A 1 98 ? 19.670 -14.489 -5.509 1.00 96.69 98 GLU A O 1
ATOM 744 N N . ILE A 1 99 ? 19.555 -14.039 -3.319 1.00 96.50 99 ILE A N 1
ATOM 745 C CA . ILE A 1 99 ? 21.006 -13.849 -3.158 1.00 96.50 99 ILE A CA 1
ATOM 746 C C . ILE A 1 99 ? 21.748 -15.190 -3.208 1.00 96.50 99 ILE A C 1
ATOM 748 O O . ILE A 1 99 ? 22.852 -15.261 -3.746 1.00 96.50 99 ILE A O 1
ATOM 752 N N . TYR A 1 100 ? 21.168 -16.244 -2.629 1.00 97.31 100 TYR A N 1
ATOM 753 C CA . TYR A 1 100 ? 21.859 -17.520 -2.412 1.00 97.31 100 TYR A CA 1
ATOM 754 C C . TYR A 1 100 ? 21.420 -18.653 -3.346 1.00 97.31 100 TYR A C 1
ATOM 756 O O . TYR A 1 100 ? 22.045 -19.714 -3.340 1.00 97.31 100 TYR A O 1
ATOM 764 N N . THR A 1 101 ? 20.353 -18.473 -4.124 1.00 97.12 101 THR A N 1
ATOM 765 C CA . THR A 1 101 ? 19.771 -19.522 -4.975 1.00 97.12 101 THR A CA 1
ATOM 766 C C . THR A 1 101 ? 19.306 -18.967 -6.323 1.00 97.12 101 THR A C 1
ATOM 768 O O . THR A 1 101 ? 19.168 -17.760 -6.486 1.00 97.12 101 THR A O 1
ATOM 771 N N . ASP A 1 102 ? 19.024 -19.851 -7.284 1.00 95.81 102 ASP A N 1
ATOM 772 C CA . ASP A 1 102 ? 18.555 -19.497 -8.636 1.00 95.81 102 ASP A CA 1
ATOM 773 C C . ASP A 1 102 ? 17.018 -19.384 -8.729 1.00 95.81 102 ASP A C 1
ATOM 775 O O . ASP A 1 102 ? 16.390 -19.762 -9.719 1.00 95.81 102 ASP A O 1
ATOM 779 N N . VAL A 1 103 ? 16.363 -18.935 -7.652 1.00 96.62 103 VAL A N 1
ATOM 780 C CA . VAL A 1 103 ? 14.907 -18.746 -7.677 1.00 96.62 103 VAL A CA 1
ATOM 781 C C . VAL A 1 103 ? 14.510 -17.577 -8.584 1.00 96.62 103 VAL A C 1
ATOM 783 O O . VAL A 1 103 ? 15.254 -16.600 -8.708 1.00 96.62 103 VAL A O 1
ATOM 786 N N . PRO A 1 104 ? 13.309 -17.613 -9.193 1.00 94.81 104 PRO A N 1
ATOM 787 C CA . PRO A 1 104 ? 12.820 -16.497 -9.990 1.00 94.81 104 PRO A CA 1
ATOM 788 C C . PRO A 1 104 ? 12.741 -15.198 -9.181 1.00 94.81 104 PRO A C 1
ATOM 790 O O . PRO A 1 104 ? 12.233 -15.179 -8.056 1.00 94.81 104 PRO A O 1
ATOM 793 N N . ARG A 1 105 ? 13.179 -14.094 -9.797 1.00 92.75 105 ARG A N 1
ATOM 794 C CA . ARG A 1 105 ? 13.083 -12.760 -9.195 1.00 92.75 105 ARG A CA 1
ATOM 795 C C . ARG A 1 105 ? 11.633 -12.365 -8.955 1.00 92.75 105 ARG A C 1
ATOM 797 O O . ARG A 1 105 ? 10.827 -12.389 -9.889 1.00 92.75 105 ARG A O 1
ATOM 804 N N . LEU A 1 106 ? 11.321 -11.931 -7.739 1.00 93.19 106 LEU A N 1
ATOM 805 C CA . LEU A 1 106 ? 10.017 -11.384 -7.389 1.00 93.19 106 LEU A CA 1
ATOM 806 C C . LEU A 1 106 ? 9.931 -9.925 -7.862 1.00 93.19 106 LEU A C 1
ATOM 808 O O . LEU A 1 106 ? 10.679 -9.071 -7.382 1.00 93.19 106 LEU A O 1
ATOM 812 N N . PRO A 1 107 ? 8.998 -9.578 -8.768 1.00 93.81 107 PRO A N 1
ATOM 813 C CA . PRO A 1 107 ? 8.785 -8.184 -9.122 1.00 93.81 107 PRO A CA 1
ATOM 814 C C . PRO A 1 107 ? 8.381 -7.381 -7.882 1.00 93.81 107 PRO A C 1
ATOM 816 O O . PRO A 1 107 ? 7.379 -7.698 -7.242 1.00 93.81 107 PRO A O 1
ATOM 819 N N . VAL A 1 108 ? 9.111 -6.298 -7.592 1.00 94.00 108 VAL A N 1
ATOM 820 C CA . VAL A 1 108 ? 8.880 -5.416 -6.425 1.00 94.00 108 VAL A CA 1
ATOM 821 C C . VAL A 1 108 ? 7.431 -4.914 -6.349 1.00 94.00 108 VAL A C 1
ATOM 823 O O . VAL A 1 108 ? 6.905 -4.680 -5.264 1.00 94.00 108 VAL A O 1
ATOM 826 N N . PHE A 1 109 ? 6.752 -4.833 -7.497 1.00 91.50 109 PHE A N 1
ATOM 827 C CA . PHE A 1 109 ? 5.317 -4.582 -7.599 1.00 91.50 109 PHE A CA 1
ATOM 828 C C . PHE A 1 109 ? 4.473 -5.416 -6.619 1.00 91.50 109 PHE A C 1
ATOM 830 O O . PHE A 1 109 ? 3.526 -4.884 -6.051 1.00 91.50 109 PHE A O 1
ATOM 837 N N . TRP A 1 110 ? 4.822 -6.687 -6.384 1.00 94.56 110 TRP A N 1
ATOM 838 C CA . TRP A 1 110 ? 4.057 -7.604 -5.532 1.00 94.56 110 TRP A CA 1
ATOM 839 C C . TRP A 1 110 ? 4.130 -7.298 -4.036 1.00 94.56 110 TRP A C 1
ATOM 841 O O . TRP A 1 110 ? 3.256 -7.746 -3.296 1.00 94.56 110 TRP A O 1
ATOM 851 N N . VAL A 1 111 ? 5.095 -6.495 -3.581 1.00 96.44 111 VAL A N 1
ATOM 852 C CA . VAL A 1 111 ? 5.243 -6.162 -2.156 1.00 96.44 111 VAL A CA 1
ATOM 853 C C . VAL A 1 111 ? 4.000 -5.443 -1.621 1.00 96.44 111 VAL A C 1
ATOM 855 O O . VAL A 1 111 ? 3.516 -5.773 -0.539 1.00 96.44 111 VAL A O 1
ATOM 858 N N . PHE A 1 112 ? 3.427 -4.509 -2.388 1.00 95.00 112 PHE A N 1
ATOM 859 C CA . PHE A 1 112 ? 2.222 -3.788 -1.969 1.00 95.00 112 PHE A CA 1
ATOM 860 C C . PHE A 1 112 ? 0.956 -4.674 -1.954 1.00 95.00 112 PHE A C 1
ATOM 862 O O . PHE A 1 112 ? 0.280 -4.694 -0.928 1.00 95.00 112 PHE A O 1
ATOM 869 N N . PRO A 1 113 ? 0.640 -5.475 -2.993 1.00 95.25 113 PRO A N 1
ATOM 870 C CA . PRO A 1 113 ? -0.413 -6.490 -2.923 1.00 95.25 113 PRO A CA 1
ATOM 871 C C . PRO A 1 113 ? -0.269 -7.458 -1.743 1.00 95.25 113 PRO A C 1
ATOM 873 O O . PRO A 1 113 ? -1.256 -7.737 -1.065 1.00 95.25 113 PRO A O 1
ATOM 876 N N . ILE A 1 114 ? 0.947 -7.936 -1.457 1.00 97.38 114 ILE A N 1
ATOM 877 C CA . ILE A 1 114 ? 1.227 -8.797 -0.298 1.00 97.38 114 ILE A CA 1
ATOM 878 C C . ILE A 1 114 ? 0.898 -8.061 1.009 1.00 97.38 114 ILE A C 1
ATOM 880 O O . ILE A 1 114 ? 0.251 -8.626 1.892 1.00 97.38 114 ILE A O 1
ATOM 884 N N . TRP A 1 115 ? 1.269 -6.785 1.119 1.00 97.75 115 TRP A N 1
ATOM 885 C CA . TRP A 1 115 ? 0.889 -5.948 2.256 1.00 97.75 115 TRP A CA 1
ATOM 886 C C . TRP A 1 115 ? -0.638 -5.797 2.376 1.00 97.75 115 TRP A C 1
ATOM 888 O O . TRP A 1 115 ? -1.193 -5.994 3.455 1.00 97.75 115 TRP A O 1
ATOM 898 N N . CYS A 1 116 ? -1.352 -5.544 1.274 1.00 95.31 116 CYS A N 1
ATOM 899 C CA . CYS A 1 116 ? -2.817 -5.474 1.272 1.00 95.31 116 CYS A CA 1
ATOM 900 C C . CYS A 1 116 ? -3.470 -6.788 1.729 1.00 95.31 116 CYS A C 1
ATOM 902 O O . CYS A 1 116 ? -4.415 -6.753 2.518 1.00 95.31 116 CYS A O 1
ATOM 904 N N . LEU A 1 117 ? -2.957 -7.946 1.296 1.00 96.56 117 LEU A N 1
ATOM 905 C CA . LEU A 1 117 ? -3.402 -9.251 1.804 1.00 96.56 117 LEU A CA 1
ATOM 906 C C . LEU A 1 117 ? -3.173 -9.365 3.314 1.00 96.56 117 LEU A C 1
ATOM 908 O O . LEU A 1 117 ? -4.040 -9.836 4.053 1.00 96.56 117 LEU A O 1
ATOM 912 N N . GLY A 1 118 ? -2.035 -8.861 3.784 1.00 96.75 118 GLY A N 1
ATOM 913 C CA . GLY A 1 118 ? -1.702 -8.793 5.196 1.00 96.75 118 GLY A CA 1
ATOM 914 C C . GLY A 1 118 ? -2.672 -7.957 6.040 1.00 96.75 118 GLY A C 1
ATOM 915 O O . GLY A 1 118 ? -2.856 -8.278 7.212 1.00 96.75 118 GLY A O 1
ATOM 916 N N . LEU A 1 119 ? -3.370 -6.962 5.473 1.00 95.88 119 LEU A N 1
ATOM 917 C CA . LEU A 1 119 ? -4.445 -6.250 6.186 1.00 95.88 119 LEU A CA 1
ATOM 918 C C . LEU A 1 119 ? -5.637 -7.173 6.472 1.00 95.88 119 LEU A C 1
ATOM 920 O O . LEU A 1 119 ? -6.216 -7.119 7.558 1.00 95.88 119 LEU A O 1
ATOM 924 N N . GLY A 1 120 ? -5.979 -8.048 5.520 1.00 94.38 120 GLY A N 1
ATOM 925 C CA . GLY A 1 120 ? -7.011 -9.073 5.692 1.00 94.38 120 GLY A CA 1
ATOM 926 C C . GLY A 1 120 ? -6.617 -10.115 6.739 1.00 94.38 120 GLY A C 1
ATOM 927 O O . GLY A 1 120 ? -7.416 -10.441 7.619 1.00 94.38 120 GLY A O 1
ATOM 928 N N . VAL A 1 121 ? -5.358 -10.567 6.712 1.00 96.25 121 VAL A N 1
ATOM 929 C CA . VAL A 1 121 ? -4.795 -11.436 7.761 1.00 96.25 121 VAL A CA 1
ATOM 930 C C . VAL A 1 121 ? -4.851 -10.738 9.120 1.00 96.25 121 VAL A C 1
ATOM 932 O O . VAL A 1 121 ? -5.304 -11.328 10.095 1.00 96.25 121 VAL A O 1
ATOM 935 N N . GLY A 1 122 ? -4.471 -9.462 9.187 1.00 95.38 122 GLY A N 1
ATOM 936 C CA . GLY A 1 122 ? -4.562 -8.651 10.397 1.00 95.38 122 GLY A CA 1
ATOM 937 C C . GLY A 1 122 ? -5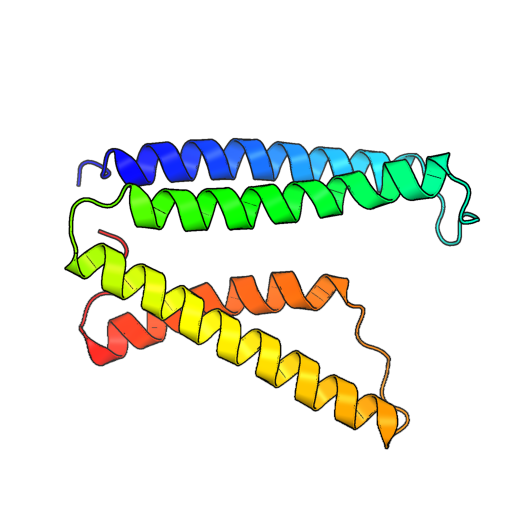.986 -8.553 10.945 1.00 95.38 122 GLY A C 1
ATOM 938 O O . GLY A 1 122 ? -6.191 -8.676 12.151 1.00 95.38 122 GLY A O 1
ATOM 939 N N . ALA A 1 123 ? -6.985 -8.405 10.072 1.00 94.44 123 ALA A N 1
ATOM 940 C CA . ALA A 1 123 ? -8.389 -8.398 10.477 1.00 94.44 123 ALA A CA 1
ATOM 941 C C . ALA A 1 123 ? -8.823 -9.758 11.050 1.00 94.44 123 ALA A C 1
ATOM 943 O O . ALA A 1 123 ? -9.514 -9.803 12.069 1.00 94.44 123 ALA A O 1
ATOM 944 N N . ALA A 1 124 ? -8.376 -10.868 10.454 1.00 94.75 124 ALA A N 1
ATOM 945 C CA . ALA A 1 124 ? -8.624 -12.207 10.987 1.00 94.75 124 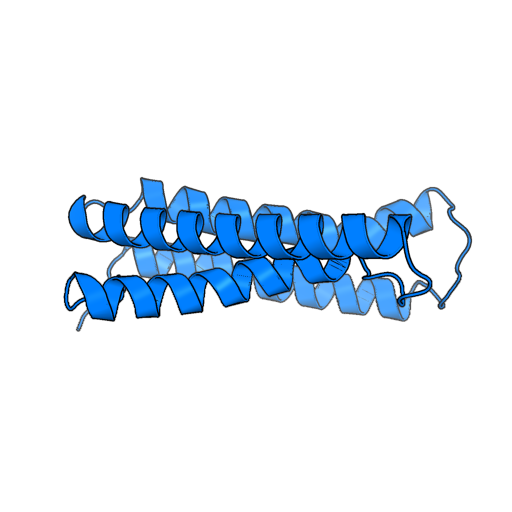ALA A CA 1
ATOM 946 C C . ALA A 1 124 ? -7.944 -12.417 12.351 1.00 94.75 124 ALA A C 1
ATOM 948 O O . ALA A 1 124 ? -8.579 -12.907 13.282 1.00 94.75 124 ALA A O 1
ATOM 949 N N . VAL A 1 125 ? -6.688 -11.983 12.505 1.00 94.50 125 VAL A N 1
ATOM 950 C CA . VAL A 1 125 ? -5.950 -12.038 13.779 1.00 94.50 125 VAL A CA 1
ATOM 951 C C . VAL A 1 125 ? -6.675 -11.246 14.865 1.00 94.50 125 VAL A C 1
ATOM 953 O O . VAL A 1 125 ? -6.835 -11.743 15.980 1.00 94.50 125 VAL A O 1
ATOM 956 N N . ASN A 1 126 ? -7.156 -10.042 14.554 1.00 95.19 126 ASN A N 1
ATOM 957 C CA . ASN A 1 126 ? -7.935 -9.241 15.496 1.00 95.19 126 ASN A CA 1
ATOM 958 C C . ASN A 1 126 ? -9.227 -9.956 15.901 1.00 95.19 126 ASN A C 1
ATOM 960 O O . ASN A 1 126 ? -9.501 -10.086 17.091 1.00 95.19 126 ASN A O 1
ATOM 964 N N . LYS A 1 127 ? -9.959 -10.519 14.933 1.00 92.31 127 LYS A N 1
ATOM 965 C CA . LYS A 1 127 ? -11.188 -11.272 15.203 1.00 92.31 127 LYS A CA 1
ATOM 966 C C . LYS A 1 127 ? -10.947 -12.471 16.123 1.00 92.31 127 LYS A C 1
ATOM 968 O O . LYS A 1 127 ? -11.753 -12.723 17.010 1.00 92.31 127 LYS A O 1
ATOM 973 N N . LEU A 1 128 ? -9.840 -13.189 15.941 1.00 93.12 128 LEU A N 1
ATOM 974 C CA . LEU A 1 128 ? -9.483 -14.344 16.772 1.00 93.12 128 LEU A CA 1
ATOM 975 C C . LEU A 1 128 ? -9.020 -13.959 18.184 1.00 93.12 128 LEU A C 1
ATOM 977 O O . LEU A 1 128 ? -9.175 -14.754 19.104 1.00 93.12 128 LEU A O 1
ATOM 981 N N . THR A 1 129 ? -8.443 -12.768 18.361 1.00 91.69 129 THR A N 1
ATOM 982 C CA . THR A 1 129 ? -7.845 -12.345 19.642 1.00 91.69 129 THR A CA 1
ATOM 983 C C . THR A 1 129 ? -8.751 -11.446 20.481 1.00 91.69 129 THR A C 1
ATOM 985 O O . THR A 1 129 ? -8.715 -11.539 21.703 1.00 91.69 129 THR A O 1
ATOM 988 N N . PHE A 1 130 ? -9.582 -10.615 19.848 1.00 88.44 130 PHE A N 1
ATOM 989 C CA . PHE A 1 130 ? -10.469 -9.651 20.513 1.00 88.44 130 PHE A CA 1
ATOM 990 C C . PHE A 1 130 ? -11.954 -9.841 20.181 1.00 88.44 130 PHE A C 1
ATOM 992 O O . PHE A 1 130 ? -12.790 -9.091 20.674 1.00 88.44 130 PHE A O 1
ATOM 999 N N . GLY A 1 131 ? -12.307 -10.804 19.324 1.00 87.75 131 GLY A N 1
ATOM 1000 C CA . GLY A 1 131 ? -13.688 -11.029 18.883 1.00 87.75 131 GLY A CA 1
ATOM 1001 C C . GLY A 1 131 ? -14.187 -10.051 17.810 1.00 87.75 131 GLY A C 1
ATOM 1002 O O . GLY A 1 131 ? -15.231 -10.301 17.212 1.00 87.75 131 GLY A O 1
ATOM 1003 N N . ASP A 1 132 ? -13.432 -8.990 17.507 1.00 81.62 132 ASP A N 1
ATOM 1004 C CA . ASP A 1 132 ? -13.770 -7.978 16.502 1.00 81.62 132 ASP A CA 1
ATOM 1005 C C . ASP A 1 132 ? -12.676 -7.882 15.427 1.00 81.62 132 ASP A C 1
ATOM 1007 O O . ASP A 1 132 ? -11.482 -7.789 15.713 1.00 81.62 132 ASP A O 1
ATOM 1011 N N . GLY A 1 133 ? -13.094 -7.913 14.161 1.00 75.62 133 GLY A N 1
ATOM 1012 C CA . GLY A 1 133 ? -12.217 -7.768 13.003 1.00 75.62 133 GLY A CA 1
ATOM 1013 C C . GLY A 1 133 ? -11.825 -6.323 12.708 1.00 75.62 133 GLY A C 1
ATOM 1014 O O . GLY A 1 133 ? -11.099 -6.098 11.746 1.00 75.62 133 GLY A O 1
ATOM 1015 N N . GLY A 1 134 ? -12.288 -5.342 13.486 1.00 66.81 134 GLY A N 1
ATOM 1016 C CA . GLY A 1 134 ? -11.937 -3.928 13.362 1.00 66.81 134 GLY A CA 1
ATOM 1017 C C . GLY A 1 134 ? -12.690 -3.190 12.265 1.00 66.81 134 GLY A C 1
ATOM 1018 O O . GLY A 1 134 ? -12.184 -2.204 11.757 1.00 66.81 134 GLY A O 1
ATOM 1019 N N . CYS A 1 135 ? -13.860 -3.659 11.851 1.00 60.38 135 CYS A N 1
ATOM 1020 C CA . CYS A 1 135 ? -14.755 -2.876 11.004 1.00 60.38 135 CYS A CA 1
ATOM 1021 C C . CYS A 1 135 ? -16.150 -2.946 11.621 1.00 60.38 135 CYS A C 1
ATOM 1023 O O . CYS A 1 135 ? -16.868 -3.916 11.384 1.00 60.38 135 CYS A O 1
ATOM 1025 N N . ALA A 1 136 ? -16.478 -1.939 12.433 1.00 48.16 136 ALA A N 1
ATOM 1026 C CA . ALA A 1 136 ? -17.849 -1.649 12.841 1.00 48.16 136 ALA A CA 1
ATOM 1027 C C . ALA A 1 136 ? -18.638 -1.032 11.676 1.00 48.16 136 ALA A C 1
ATOM 1029 O O . ALA A 1 136 ? -18.033 -0.235 10.918 1.00 48.16 136 ALA A O 1
#

Radius of gyration: 17.9 Å; Cα contacts (8 Å, |Δi|>4): 106; chains: 1; bounding box: 48×30×46 Å

Mean predicted aligned error: 4.39 Å

Solvent-accessible surface area (backbone atoms only — not comparable to full-atom values): 7346 Å² total; per-residue (Å²): 133,85,76,48,72,45,55,54,52,33,51,52,48,49,50,55,34,49,54,51,25,52,50,28,46,54,50,30,64,72,74,45,61,92,87,60,70,88,42,74,65,53,48,56,44,62,41,45,34,58,55,29,52,54,45,50,53,49,40,52,57,51,35,50,74,52,44,84,50,65,67,50,30,49,41,47,51,48,12,51,51,42,4,47,52,46,25,52,49,52,53,50,54,50,52,54,44,50,74,78,44,93,57,83,84,78,62,72,76,52,48,57,60,46,24,57,52,18,36,56,50,20,23,51,52,34,28,76,74,71,74,45,52,50,77,126